Protein AF-A0A8T5LN85-F1 (afdb_monomer)

Secondary structure (DSSP, 8-state):
-EEPTTT-PEEPTT-SEETTTTEE-------S-S----THHHHHHHHH--PPTTEEEEE-TTS-EEEEEPPPTT--SPPPPEEEE-----PPTTEEEEE-TTS-EEEEE-----

Radius of gyration: 19.39 Å; Cα contacts (8 Å, |Δi|>4): 135; chains: 1; bounding box: 62×31×38 Å

Mean predicted aligned error: 13.7 Å

Solvent-accessible surface area (backbone atoms only — not comparable to full-atom values): 7575 Å² total; per-residue (Å²): 115,50,59,39,92,87,76,69,45,78,35,64,87,80,56,50,55,39,86,90,74,78,39,76,62,57,83,68,77,68,62,93,79,63,74,88,68,71,69,77,61,52,61,57,43,54,76,72,58,77,88,57,87,68,51,46,70,43,60,49,95,72,24,23,38,28,38,30,72,58,73,58,96,87,64,80,82,89,78,80,68,45,80,76,46,87,68,67,43,76,85,57,90,64,52,44,71,43,60,50,96,76,66,45,81,46,76,45,77,59,79,75,83,131

Sequence (114 aa):
MAKCPYCHRNLEEDEKYCYFCEQDVTKEKVKENAPNIPKLKYYELQKKLVREPGYLYFIDKQGDIARVRMKKFHETGKQKHEKVFKLGLKKEKGYLYYLDKALNVKVSRMKRGK

Foldseek 3Di:
DDAQPPPRDDDDPPDQADPVVRDRRDPPVPPPPDFPQPPVVQVVCLVPDDDDPQWDWWQDPQRFIWIWGHDDPPDDDDTDIGGDGDRRGDDDPQKDWTADPSRDIDIDGDDDDD

Nearest PDB structures (foldseek):
  6g6q-assembly4_G  TM=3.468E-01  e=3.260E+00  synthetic construct
  3luq-assembly1_B  TM=3.120E-01  e=4.393E+00  Geobacter sulfurreducens PCA

Structure (mmCIF, N/CA/C/O backbone):
data_AF-A0A8T5LN85-F1
#
_entry.id   AF-A0A8T5LN85-F1
#
loop_
_atom_site.group_PDB
_atom_site.id
_atom_site.type_symbol
_atom_site.label_atom_id
_atom_site.label_alt_id
_atom_site.label_comp_id
_atom_site.label_asym_id
_atom_site.label_entity_id
_atom_site.label_seq_id
_atom_site.pdbx_PDB_ins_code
_atom_site.Cartn_x
_atom_site.Cartn_y
_atom_site.Cartn_z
_atom_site.occupancy
_atom_site.B_iso_or_equiv
_atom_site.auth_seq_id
_atom_site.auth_comp_id
_atom_site.auth_asym_id
_atom_site.auth_atom_id
_atom_site.pdbx_PDB_model_num
ATOM 1 N N . MET A 1 1 ? -33.196 -20.273 4.648 1.00 62.22 1 MET A N 1
ATOM 2 C CA . MET A 1 1 ? -33.024 -19.363 3.485 1.00 62.22 1 MET A CA 1
ATOM 3 C C . MET A 1 1 ? -32.872 -17.912 3.935 1.00 62.22 1 MET A C 1
ATOM 5 O O . MET A 1 1 ? -33.857 -17.267 4.291 1.00 62.22 1 MET A O 1
ATOM 9 N N . ALA A 1 2 ? -31.644 -17.390 3.949 1.00 70.00 2 ALA A N 1
ATOM 10 C CA . ALA A 1 2 ? -31.412 -15.961 4.169 1.00 70.00 2 ALA A CA 1
ATOM 11 C C . ALA A 1 2 ? -31.933 -15.165 2.960 1.00 70.00 2 ALA A C 1
ATOM 13 O O . ALA A 1 2 ? -31.863 -15.647 1.837 1.00 70.00 2 ALA A O 1
ATOM 14 N N . LYS A 1 3 ? -32.470 -13.956 3.158 1.00 75.69 3 LYS A N 1
ATOM 15 C CA . LYS A 1 3 ? -32.823 -13.062 2.044 1.00 75.69 3 LYS A CA 1
ATOM 16 C C . LYS A 1 3 ? -31.792 -11.956 1.912 1.00 75.69 3 LYS A C 1
ATOM 18 O O . LYS A 1 3 ? -31.381 -11.366 2.911 1.00 75.69 3 LYS A O 1
ATOM 23 N N . CYS A 1 4 ? -31.422 -11.637 0.679 1.00 66.94 4 CYS A N 1
ATOM 24 C CA . CYS A 1 4 ? -30.587 -10.483 0.396 1.00 66.94 4 CYS A CA 1
ATOM 25 C C . CYS A 1 4 ? -31.315 -9.180 0.799 1.00 66.94 4 CYS A C 1
ATOM 27 O O . CYS A 1 4 ? -32.465 -8.989 0.401 1.00 66.94 4 CYS A O 1
ATOM 29 N N . PRO A 1 5 ? -30.683 -8.260 1.552 1.00 69.50 5 PRO A N 1
ATOM 30 C CA . PRO A 1 5 ? -31.292 -7.008 1.993 1.00 69.50 5 PRO A CA 1
ATOM 31 C C . PRO A 1 5 ? -31.446 -5.979 0.866 1.00 69.50 5 PRO A C 1
ATOM 33 O O . PRO A 1 5 ? -32.168 -5.008 1.054 1.00 69.50 5 PRO A O 1
ATOM 36 N N . TYR A 1 6 ? -30.787 -6.179 -0.279 1.00 71.88 6 TYR A N 1
ATOM 37 C CA . TYR A 1 6 ? -30.819 -5.246 -1.409 1.00 71.88 6 TYR A CA 1
ATOM 38 C C . TYR A 1 6 ? -31.811 -5.655 -2.499 1.00 71.88 6 TYR A C 1
ATOM 40 O O . TYR A 1 6 ? -32.462 -4.801 -3.089 1.00 71.88 6 TYR A O 1
ATOM 48 N N . CYS A 1 7 ? -31.945 -6.956 -2.772 1.00 77.31 7 CYS A N 1
ATOM 49 C CA . CYS A 1 7 ? -32.803 -7.461 -3.850 1.00 77.31 7 CYS A CA 1
ATOM 50 C C . CYS A 1 7 ? -33.919 -8.401 -3.372 1.00 77.31 7 CYS A C 1
ATOM 52 O O . CYS A 1 7 ? -34.664 -8.927 -4.195 1.00 77.31 7 CYS A O 1
ATOM 54 N N . HIS A 1 8 ? -34.021 -8.642 -2.059 1.00 75.00 8 HIS A N 1
ATOM 55 C CA . HIS A 1 8 ? -35.035 -9.474 -1.395 1.00 75.00 8 HIS A CA 1
ATOM 56 C C . HIS A 1 8 ? -35.149 -10.930 -1.882 1.00 75.00 8 HIS A C 1
ATOM 58 O O . HIS A 1 8 ? -36.053 -11.652 -1.451 1.00 75.00 8 HIS A O 1
ATOM 64 N N . ARG A 1 9 ? -34.223 -11.392 -2.729 1.00 76.06 9 ARG A N 1
ATOM 65 C CA . ARG A 1 9 ? -34.139 -12.789 -3.164 1.00 76.06 9 ARG A CA 1
ATOM 66 C C . ARG A 1 9 ? -33.580 -13.688 -2.080 1.00 76.06 9 ARG A C 1
ATOM 68 O O . ARG A 1 9 ? -32.798 -13.249 -1.238 1.00 76.06 9 ARG A O 1
ATOM 75 N N . ASN A 1 10 ? -33.976 -14.950 -2.156 1.00 76.38 10 ASN A N 1
ATOM 76 C CA . ASN A 1 10 ? -33.432 -16.008 -1.322 1.00 76.38 10 ASN A CA 1
ATOM 77 C C . ASN A 1 10 ? -31.968 -16.257 -1.717 1.00 76.38 10 ASN A C 1
ATOM 79 O O . ASN A 1 10 ? -31.657 -16.356 -2.900 1.00 76.38 10 ASN A O 1
ATOM 83 N N . LEU A 1 11 ? -31.103 -16.318 -0.714 1.00 65.56 11 LEU A N 1
ATOM 84 C CA . LEU A 1 11 ? -29.711 -16.737 -0.781 1.00 65.56 11 LEU A CA 1
ATOM 85 C C . LEU A 1 11 ? -29.627 -18.176 -0.281 1.00 65.56 11 LEU A C 1
ATOM 87 O O . LEU A 1 11 ? -30.389 -18.570 0.618 1.00 65.56 11 LEU A O 1
ATOM 91 N N . GLU A 1 12 ? -28.694 -18.939 -0.836 1.00 66.00 12 GLU A N 1
ATOM 92 C CA . GLU A 1 12 ? -28.332 -20.239 -0.283 1.00 66.00 12 GLU A CA 1
ATOM 93 C C . GLU A 1 12 ? -27.673 -20.045 1.095 1.00 66.00 12 GLU A C 1
ATOM 95 O O . GLU A 1 12 ? -27.138 -18.976 1.398 1.00 66.00 12 GLU A O 1
ATOM 100 N N . GLU A 1 13 ? -27.809 -21.029 1.989 1.00 56.25 13 GLU A N 1
ATOM 101 C CA . GLU A 1 13 ? -27.706 -20.826 3.448 1.00 56.25 13 GLU A CA 1
ATOM 102 C C . GLU A 1 13 ? -26.323 -20.405 3.975 1.00 56.25 13 GLU A C 1
ATOM 104 O O . GLU A 1 13 ? -26.228 -19.978 5.124 1.00 56.25 13 GLU A O 1
ATOM 109 N N . ASP A 1 14 ? -25.307 -20.356 3.113 1.00 55.97 14 ASP A N 1
ATOM 110 C CA . ASP A 1 14 ? -23.943 -19.929 3.435 1.00 55.97 14 ASP A CA 1
ATOM 111 C C . ASP A 1 14 ? -23.382 -18.849 2.483 1.00 55.97 14 ASP A C 1
ATOM 113 O O . ASP A 1 14 ? -22.213 -18.454 2.588 1.00 55.97 14 ASP A O 1
ATOM 117 N N . GLU A 1 15 ? -24.192 -18.326 1.554 1.00 55.62 15 GLU A N 1
ATOM 118 C CA . GLU A 1 15 ? -23.720 -17.378 0.545 1.00 55.62 15 GLU A CA 1
ATOM 119 C C . GLU A 1 15 ? -23.587 -15.956 1.098 1.00 55.62 15 GLU A C 1
ATOM 121 O O . GLU A 1 15 ? -24.531 -15.180 1.262 1.00 55.62 15 GLU A O 1
ATOM 126 N N . LYS A 1 16 ? -22.329 -15.601 1.352 1.00 63.72 16 LYS A N 1
ATOM 127 C CA . LYS A 1 16 ? -21.865 -14.276 1.772 1.00 63.72 16 LYS A CA 1
ATOM 128 C C . LYS A 1 16 ? -21.923 -13.223 0.663 1.00 63.72 16 LYS A C 1
ATOM 130 O O . LYS A 1 16 ? -21.651 -12.058 0.939 1.00 63.72 16 LYS A O 1
ATOM 135 N N . TYR A 1 17 ? -22.285 -13.616 -0.557 1.00 57.94 17 TYR A N 1
ATOM 136 C CA . TYR A 1 17 ? -22.307 -12.779 -1.749 1.00 57.94 17 TYR A CA 1
ATOM 137 C C . TYR A 1 17 ? -23.560 -13.054 -2.583 1.00 57.94 17 TYR A C 1
ATOM 139 O O . TYR A 1 17 ? -23.917 -14.197 -2.839 1.00 57.94 17 TYR A O 1
ATOM 147 N N . CYS A 1 18 ? -24.231 -11.991 -3.010 1.00 63.94 18 CYS A N 1
ATOM 148 C CA . CYS A 1 18 ? -25.396 -12.043 -3.879 1.00 63.94 18 CYS A CA 1
ATOM 149 C C . CYS A 1 18 ? -24.931 -11.912 -5.331 1.00 63.94 18 CYS A C 1
ATOM 151 O O . CYS A 1 18 ? -24.721 -10.797 -5.807 1.00 63.94 18 CYS A O 1
ATOM 153 N N . TYR A 1 19 ? -24.841 -13.026 -6.061 1.00 62.28 19 TYR A N 1
ATOM 154 C CA . TYR A 1 19 ? -24.454 -13.030 -7.482 1.00 62.28 19 TYR A CA 1
ATOM 155 C C . TYR A 1 19 ? -25.404 -12.245 -8.393 1.00 62.28 19 TYR A C 1
ATOM 157 O O . TYR A 1 19 ? -25.018 -11.837 -9.479 1.00 62.28 19 TYR A O 1
ATOM 165 N N . PHE A 1 20 ? -26.645 -12.003 -7.960 1.00 73.19 20 PHE A N 1
ATOM 166 C CA . PHE A 1 20 ? -27.590 -11.218 -8.752 1.00 73.19 20 PHE A CA 1
ATOM 167 C C . PHE A 1 20 ? -27.369 -9.705 -8.631 1.00 73.19 20 PHE A C 1
ATOM 169 O O . PHE A 1 20 ? -27.646 -8.953 -9.559 1.00 73.19 20 PHE A O 1
ATOM 176 N N . CYS A 1 21 ? -26.933 -9.250 -7.460 1.00 66.75 21 CYS A N 1
ATOM 177 C CA . CYS A 1 21 ? -26.769 -7.834 -7.153 1.00 66.75 21 CYS A CA 1
ATOM 178 C C . CYS A 1 21 ? -25.300 -7.419 -7.027 1.00 66.75 21 CYS A C 1
ATOM 180 O O . CYS A 1 21 ? -25.023 -6.275 -6.685 1.00 66.75 21 CYS A O 1
ATOM 182 N N . GLU A 1 22 ? -24.386 -8.351 -7.298 1.00 65.69 22 GLU A N 1
ATOM 183 C CA . GLU A 1 22 ? -22.936 -8.223 -7.157 1.00 65.69 22 GLU A CA 1
ATOM 184 C C . GLU A 1 22 ? -22.486 -7.630 -5.810 1.00 65.69 22 GLU A C 1
ATOM 186 O O . GLU A 1 22 ? -21.486 -6.918 -5.716 1.00 65.69 22 GLU A O 1
ATOM 191 N N . GLN A 1 23 ? -23.235 -7.905 -4.741 1.00 59.84 23 GLN A N 1
ATOM 192 C CA . GLN A 1 23 ? -23.018 -7.310 -3.424 1.00 59.84 23 GLN A CA 1
ATOM 193 C C . GLN A 1 23 ? -22.706 -8.374 -2.381 1.00 59.84 23 GLN A C 1
ATOM 195 O O . GLN A 1 23 ? -23.414 -9.375 -2.264 1.00 59.84 23 GLN A O 1
ATOM 200 N N . ASP A 1 24 ? -21.682 -8.116 -1.568 1.00 59.56 24 ASP A N 1
ATOM 201 C CA . ASP A 1 24 ? -21.423 -8.881 -0.352 1.00 59.56 24 ASP A CA 1
ATOM 202 C C . ASP 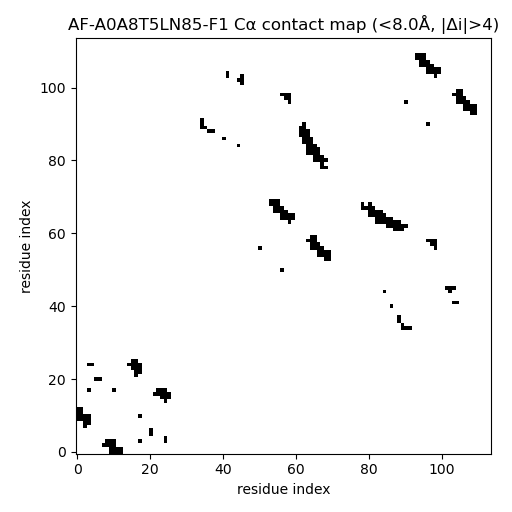A 1 24 ? -22.586 -8.679 0.632 1.00 59.56 24 ASP A C 1
ATOM 204 O O . ASP A 1 24 ? -22.921 -7.559 1.030 1.00 59.56 24 ASP A O 1
ATOM 208 N N . VAL A 1 25 ? -23.226 -9.781 1.015 1.00 62.12 25 VAL A N 1
ATOM 209 C CA . VAL A 1 25 ? -24.394 -9.819 1.905 1.00 62.12 25 VAL A CA 1
ATOM 210 C C . VAL A 1 25 ? -24.023 -10.078 3.357 1.00 62.12 25 VAL A C 1
ATOM 212 O O . VAL A 1 25 ? -24.864 -9.968 4.256 1.00 62.12 25 VAL A O 1
ATOM 215 N N . THR A 1 26 ? -22.750 -10.373 3.614 1.00 58.59 26 THR A N 1
ATOM 216 C CA . THR A 1 26 ? -22.218 -10.399 4.964 1.00 58.59 26 THR A CA 1
ATOM 217 C C . THR A 1 26 ? -22.303 -9.018 5.581 1.00 58.59 26 THR A C 1
ATOM 219 O O . THR A 1 26 ? -21.478 -8.135 5.360 1.00 58.59 26 THR A O 1
ATOM 222 N N . LYS A 1 27 ? -23.247 -8.872 6.509 1.00 53.53 27 LYS A N 1
ATOM 223 C CA . LYS A 1 27 ? -23.076 -7.970 7.647 1.00 53.53 27 LYS A CA 1
ATOM 224 C C . LYS A 1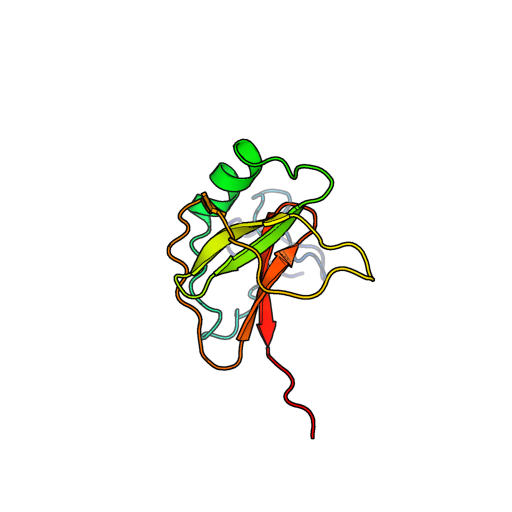 27 ? -21.935 -8.494 8.527 1.00 53.53 27 LYS A C 1
ATOM 226 O O . LYS A 1 27 ? -22.140 -8.823 9.693 1.00 53.53 27 LYS A O 1
ATOM 231 N N . GLU A 1 28 ? -20.717 -8.583 8.000 1.00 45.97 28 GLU A N 1
ATOM 232 C CA . GLU A 1 28 ? -19.563 -8.512 8.874 1.00 45.97 28 GLU A CA 1
ATOM 233 C C . GLU A 1 28 ? -19.575 -7.083 9.396 1.00 45.97 28 GLU A C 1
ATOM 235 O O . GLU A 1 28 ? -19.257 -6.131 8.683 1.00 45.97 28 GLU A O 1
ATOM 240 N N . LYS A 1 29 ? -20.030 -6.927 10.645 1.00 34.41 29 LYS A N 1
ATOM 241 C CA . LYS A 1 29 ? -19.691 -5.765 11.455 1.00 34.41 29 LYS A CA 1
ATOM 242 C C . LYS A 1 29 ? -18.171 -5.675 11.414 1.00 34.41 29 LYS A C 1
ATOM 244 O O . LYS A 1 29 ? -17.480 -6.332 12.194 1.00 34.41 29 LYS A O 1
ATOM 249 N N . VAL A 1 30 ? -17.652 -4.906 10.460 1.00 38.62 30 VAL A N 1
ATOM 250 C CA . VAL A 1 30 ? -16.297 -4.388 10.500 1.00 38.62 30 VAL A CA 1
ATOM 251 C C . VAL A 1 30 ? -16.247 -3.704 11.849 1.00 38.62 30 VAL A C 1
ATOM 253 O O . VAL A 1 30 ? -16.935 -2.708 12.056 1.00 38.62 30 VAL A O 1
ATOM 256 N N . LYS A 1 31 ? -15.560 -4.340 12.804 1.00 33.88 31 LYS A N 1
ATOM 257 C CA . LYS A 1 31 ? -15.375 -3.817 14.157 1.00 33.88 31 LYS A CA 1
ATOM 258 C C . LYS A 1 31 ? -15.059 -2.339 13.987 1.00 33.88 31 LYS A C 1
ATOM 260 O O . LYS A 1 31 ? -14.114 -2.026 13.269 1.00 33.88 31 LYS A O 1
ATOM 265 N N . GLU A 1 32 ? -15.882 -1.484 14.584 1.00 37.53 32 GLU A N 1
ATOM 266 C CA . GLU A 1 32 ? -16.094 -0.059 14.264 1.00 37.53 32 GLU A CA 1
ATOM 267 C C . GLU A 1 32 ? -14.842 0.837 14.344 1.00 37.53 32 GLU A C 1
ATOM 269 O O . GLU A 1 32 ? -14.918 2.037 14.132 1.00 37.53 32 GLU A O 1
ATOM 274 N N . ASN A 1 33 ? -13.668 0.255 14.574 1.00 46.94 33 ASN A N 1
ATOM 275 C CA . ASN A 1 33 ? -12.371 0.913 14.616 1.00 46.94 33 ASN A CA 1
ATOM 276 C C . ASN A 1 33 ? -11.375 0.230 13.660 1.00 46.94 33 ASN A C 1
ATOM 278 O O . ASN A 1 33 ? -10.230 -0.042 14.030 1.00 46.94 33 ASN A O 1
ATOM 282 N N . ALA A 1 34 ? -11.826 -0.157 12.463 1.00 44.47 34 ALA A N 1
ATOM 283 C CA . ALA A 1 34 ? -10.911 -0.431 11.365 1.00 44.47 34 ALA A CA 1
ATOM 284 C C . ALA A 1 34 ? -10.449 0.924 10.820 1.00 44.47 34 ALA A C 1
ATOM 286 O O . ALA A 1 34 ? -11.303 1.755 10.498 1.00 44.47 34 ALA A O 1
ATOM 287 N N . PRO A 1 35 ? -9.136 1.170 10.709 1.00 54.44 35 PRO A N 1
ATOM 288 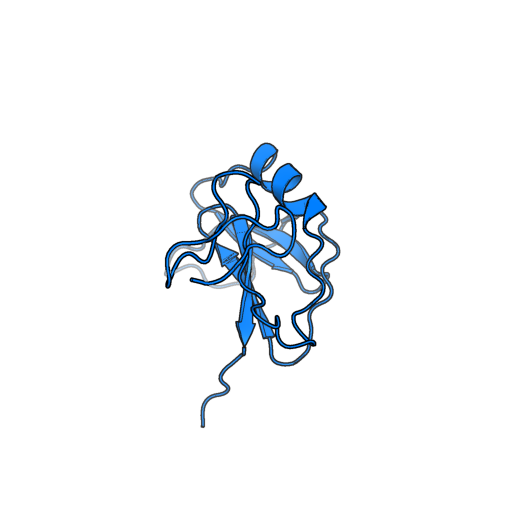C CA . PRO A 1 35 ? -8.656 2.463 10.270 1.00 54.44 35 PRO A CA 1
ATOM 289 C C . PRO A 1 35 ? -9.257 2.836 8.928 1.00 54.44 35 PRO A C 1
ATOM 291 O O . PRO A 1 35 ? -9.326 2.000 8.024 1.00 54.44 35 PRO A O 1
ATOM 294 N N . ASN A 1 36 ? -9.699 4.089 8.814 1.00 57.31 36 ASN A N 1
ATOM 295 C CA . ASN A 1 36 ? -10.270 4.623 7.585 1.00 57.31 36 ASN A CA 1
ATOM 296 C C . ASN A 1 36 ? -9.191 4.623 6.495 1.00 57.31 36 ASN A C 1
ATOM 298 O O . ASN A 1 36 ? -8.357 5.523 6.380 1.00 57.31 36 ASN A O 1
ATOM 302 N N . ILE A 1 37 ? -9.179 3.534 5.740 1.00 58.34 37 ILE A N 1
ATOM 303 C CA . ILE A 1 37 ? -8.305 3.300 4.613 1.00 58.34 37 ILE A CA 1
ATOM 304 C C . ILE A 1 37 ? -9.035 3.858 3.381 1.00 58.34 37 ILE A C 1
ATOM 306 O O . ILE A 1 37 ? -10.075 3.310 3.008 1.00 58.34 37 ILE A O 1
ATOM 310 N N . PRO A 1 38 ? -8.535 4.923 2.726 1.00 59.00 38 PRO A N 1
ATOM 311 C CA . PRO A 1 38 ? -9.233 5.539 1.600 1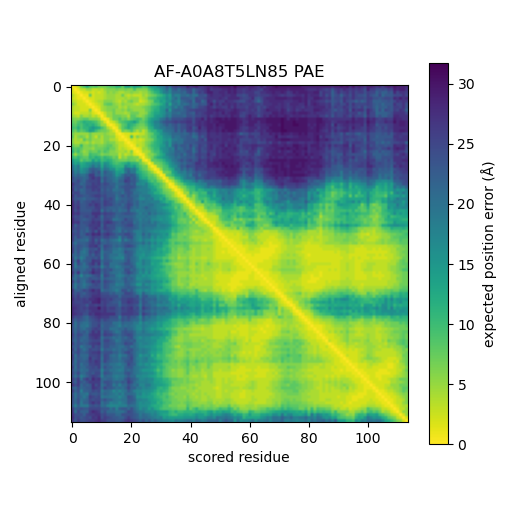.00 59.00 38 PRO A CA 1
ATOM 312 C C . PRO A 1 38 ? -9.264 4.590 0.392 1.00 59.00 38 PRO A C 1
ATOM 314 O O . PRO A 1 38 ? -8.318 4.547 -0.392 1.00 59.00 38 PRO A O 1
ATOM 317 N N . LYS A 1 39 ? -10.360 3.829 0.246 1.00 54.47 39 LYS A N 1
ATOM 318 C CA . LYS A 1 39 ? -10.551 2.771 -0.768 1.00 54.47 39 LYS A CA 1
ATOM 319 C C . LYS A 1 39 ? -10.275 3.243 -2.207 1.00 54.47 39 LYS A C 1
ATOM 321 O O . LYS A 1 39 ? -9.708 2.493 -2.992 1.00 54.47 39 LYS A O 1
ATOM 326 N N . LEU A 1 40 ? -10.598 4.499 -2.527 1.00 49.91 40 LEU A N 1
ATOM 327 C CA . LEU A 1 40 ? -10.466 5.074 -3.876 1.00 49.91 40 LEU A CA 1
ATOM 328 C C . LEU A 1 40 ? -9.011 5.193 -4.367 1.00 49.91 40 LEU A C 1
ATOM 330 O O . LEU A 1 40 ? -8.746 4.983 -5.546 1.00 49.91 40 LEU A O 1
ATOM 334 N N . LYS A 1 41 ? -8.045 5.446 -3.475 1.00 59.25 41 LYS A N 1
ATOM 335 C CA . LYS A 1 41 ? -6.634 5.619 -3.873 1.00 59.25 41 LYS A CA 1
ATOM 336 C C . LYS A 1 41 ? -5.914 4.299 -4.194 1.00 59.25 41 LYS A C 1
ATOM 338 O O . LYS A 1 41 ? -4.819 4.328 -4.749 1.00 59.25 41 LYS A O 1
ATOM 343 N N . TYR A 1 42 ? -6.500 3.147 -3.855 1.00 62.34 42 TYR A N 1
ATOM 344 C CA . TYR A 1 42 ? -5.877 1.829 -4.057 1.00 62.34 42 TYR A CA 1
ATOM 345 C C . TYR A 1 42 ? -5.886 1.371 -5.508 1.00 62.34 42 TYR A C 1
ATOM 347 O O . TYR A 1 42 ? -4.880 0.865 -5.996 1.00 62.34 42 TYR A O 1
ATOM 355 N N . TYR A 1 43 ? -7.002 1.583 -6.200 1.00 60.72 43 TYR A N 1
ATOM 356 C CA . TYR A 1 43 ? -7.127 1.254 -7.618 1.00 60.72 43 TYR A CA 1
ATOM 357 C C . TYR A 1 43 ? -6.146 2.085 -8.467 1.00 60.72 43 TYR A C 1
ATOM 359 O O . TYR A 1 43 ? -5.446 1.549 -9.326 1.00 60.72 43 TYR A O 1
ATOM 367 N N . GLU A 1 44 ? -6.016 3.381 -8.170 1.00 63.09 44 GLU A N 1
ATOM 368 C CA . GLU A 1 44 ? -5.069 4.265 -8.861 1.00 63.09 44 GLU A CA 1
ATOM 369 C C . GLU A 1 44 ? -3.611 3.865 -8.609 1.00 63.09 44 GLU A C 1
ATOM 371 O O . GLU A 1 44 ? -2.779 3.935 -9.514 1.00 63.09 44 GLU A O 1
ATOM 376 N N . LEU A 1 45 ? -3.306 3.408 -7.389 1.00 66.62 45 LEU A N 1
ATOM 377 C CA . LEU A 1 45 ? -1.992 2.885 -7.036 1.00 66.62 45 LEU A CA 1
ATOM 378 C C . LEU A 1 45 ? -1.643 1.643 -7.863 1.00 66.62 45 LEU A C 1
ATOM 380 O O . LEU A 1 45 ? -0.569 1.604 -8.457 1.00 66.62 45 LEU A O 1
ATOM 384 N N . GLN A 1 46 ? -2.536 0.651 -7.921 1.00 65.25 46 GLN A N 1
ATOM 385 C CA . GLN A 1 46 ? -2.307 -0.583 -8.682 1.00 65.25 46 GLN A CA 1
ATOM 386 C C . GLN A 1 46 ? -2.082 -0.303 -10.167 1.00 65.25 46 GLN A C 1
ATOM 388 O O . GLN A 1 46 ? -1.204 -0.893 -10.788 1.00 65.25 46 GLN A O 1
ATOM 393 N N . LYS A 1 47 ? -2.854 0.629 -10.731 1.00 66.81 47 LYS A N 1
ATOM 394 C CA . LYS A 1 47 ? -2.753 0.988 -12.145 1.00 66.81 47 LYS A CA 1
ATOM 395 C C . LYS A 1 47 ? -1.440 1.700 -12.483 1.00 66.81 47 LYS A C 1
ATOM 397 O O . LYS A 1 47 ? -0.979 1.619 -13.616 1.00 66.81 47 LYS A O 1
ATOM 402 N N . LYS A 1 48 ? -0.858 2.425 -11.522 1.00 72.19 48 LYS A N 1
ATOM 403 C CA . LYS A 1 48 ? 0.284 3.321 -11.756 1.00 72.19 48 LYS A CA 1
ATOM 404 C C . LYS A 1 48 ? 1.623 2.777 -11.254 1.00 72.19 48 LYS A C 1
ATOM 406 O O . LYS A 1 48 ? 2.664 3.246 -11.707 1.00 72.19 48 LYS A O 1
ATOM 411 N N . LEU A 1 49 ? 1.624 1.840 -10.308 1.00 78.75 49 LEU A N 1
ATOM 412 C CA . LEU A 1 49 ? 2.827 1.428 -9.589 1.00 78.75 49 LEU A CA 1
ATOM 413 C C . LEU A 1 49 ? 3.186 -0.029 -9.892 1.00 78.75 49 LEU A C 1
ATOM 415 O O . LEU A 1 49 ? 2.483 -0.951 -9.492 1.00 78.75 49 LEU A O 1
ATOM 419 N N . VAL A 1 50 ? 4.335 -0.233 -10.532 1.00 82.38 50 VAL A N 1
ATOM 420 C CA . VAL A 1 50 ? 4.940 -1.556 -10.725 1.00 82.38 50 VAL A CA 1
ATOM 421 C C . VAL A 1 50 ? 6.130 -1.689 -9.780 1.00 82.38 50 VAL A C 1
ATOM 423 O O . VAL A 1 50 ? 6.891 -0.738 -9.587 1.00 82.38 50 VAL A O 1
ATOM 426 N N . ARG A 1 51 ? 6.285 -2.859 -9.149 1.00 85.62 51 ARG A N 1
ATOM 427 C CA . ARG A 1 51 ? 7.455 -3.130 -8.309 1.00 85.62 51 ARG A CA 1
ATOM 428 C C . ARG A 1 51 ? 8.679 -3.358 -9.176 1.00 85.62 51 ARG A C 1
ATOM 430 O O . ARG A 1 51 ? 8.702 -4.276 -9.989 1.00 85.62 51 ARG A O 1
ATOM 437 N N . GLU A 1 52 ? 9.710 -2.570 -8.932 1.00 88.94 52 GLU A N 1
ATOM 438 C CA . GLU A 1 52 ? 11.012 -2.782 -9.540 1.00 88.94 52 GLU A CA 1
ATOM 439 C C . GLU A 1 52 ? 11.787 -3.850 -8.759 1.00 88.94 52 GLU A C 1
ATOM 441 O O . GLU A 1 52 ? 11.784 -3.847 -7.517 1.00 88.94 52 GLU A O 1
ATOM 446 N N . PRO A 1 53 ? 12.464 -4.776 -9.457 1.00 89.06 53 PRO A N 1
ATOM 447 C CA . PRO A 1 53 ? 13.295 -5.772 -8.802 1.00 89.06 53 PRO A CA 1
ATOM 448 C C . PRO A 1 53 ? 14.429 -5.094 -8.026 1.00 89.06 53 PRO A C 1
ATOM 450 O O . PRO A 1 53 ? 15.021 -4.111 -8.467 1.00 89.06 53 PRO A O 1
ATOM 453 N N . GLY A 1 54 ? 14.736 -5.625 -6.841 1.00 89.94 54 GLY A N 1
ATOM 454 C CA . GLY A 1 54 ? 15.779 -5.073 -5.972 1.00 89.94 54 GLY A CA 1
ATOM 455 C C . GLY A 1 54 ? 15.348 -3.867 -5.131 1.00 89.94 54 GLY A C 1
ATOM 456 O O . GLY A 1 54 ? 16.204 -3.267 -4.483 1.00 89.94 54 GLY A O 1
ATOM 457 N N . TYR A 1 55 ? 14.054 -3.530 -5.085 1.00 91.88 55 TYR A N 1
ATOM 458 C CA . TYR A 1 55 ? 13.511 -2.480 -4.218 1.00 91.88 55 TYR A CA 1
ATOM 459 C C . TYR A 1 55 ? 12.512 -3.021 -3.195 1.00 91.88 55 TYR A C 1
ATOM 461 O O . TYR A 1 55 ? 11.611 -3.797 -3.511 1.00 91.88 55 TYR A O 1
ATOM 469 N N . LEU A 1 56 ? 12.641 -2.556 -1.952 1.00 90.44 56 LEU A N 1
ATOM 470 C CA . LEU A 1 56 ? 11.678 -2.777 -0.882 1.00 90.44 56 LEU A CA 1
ATOM 471 C C . LEU A 1 56 ? 10.697 -1.605 -0.829 1.00 90.44 56 LEU A C 1
ATOM 473 O O . LEU A 1 56 ? 11.106 -0.451 -0.712 1.00 90.44 56 LEU A O 1
ATOM 477 N N . TYR A 1 57 ? 9.405 -1.922 -0.856 1.00 90.75 57 TYR A N 1
ATOM 478 C CA . TYR A 1 57 ? 8.317 -0.951 -0.779 1.00 90.75 57 TYR A CA 1
ATOM 479 C C . TYR A 1 57 ? 7.663 -1.007 0.598 1.00 90.75 57 TYR A C 1
ATOM 481 O O . TYR A 1 57 ? 7.307 -2.087 1.073 1.00 90.75 57 TYR A O 1
ATOM 489 N N . PHE A 1 58 ? 7.475 0.149 1.227 1.00 90.00 58 PHE A N 1
ATOM 490 C CA . PHE A 1 58 ? 6.884 0.251 2.558 1.00 90.00 58 PHE A CA 1
ATOM 491 C C . PHE A 1 58 ? 6.113 1.562 2.734 1.00 90.00 58 PHE A C 1
ATOM 493 O O . PHE A 1 58 ? 6.219 2.484 1.927 1.00 90.00 58 PHE A O 1
ATOM 500 N N . ILE A 1 59 ? 5.323 1.635 3.807 1.00 89.56 59 ILE A N 1
ATOM 501 C CA . ILE A 1 59 ? 4.553 2.830 4.165 1.00 89.56 59 ILE A CA 1
ATOM 502 C C . ILE A 1 59 ? 5.360 3.639 5.178 1.00 89.56 59 ILE A C 1
ATOM 504 O O . ILE A 1 59 ? 5.624 3.163 6.290 1.00 89.56 59 ILE A O 1
ATOM 508 N N . ASP A 1 60 ? 5.721 4.866 4.825 1.00 90.44 60 ASP A N 1
ATOM 509 C CA . ASP A 1 60 ? 6.521 5.757 5.660 1.00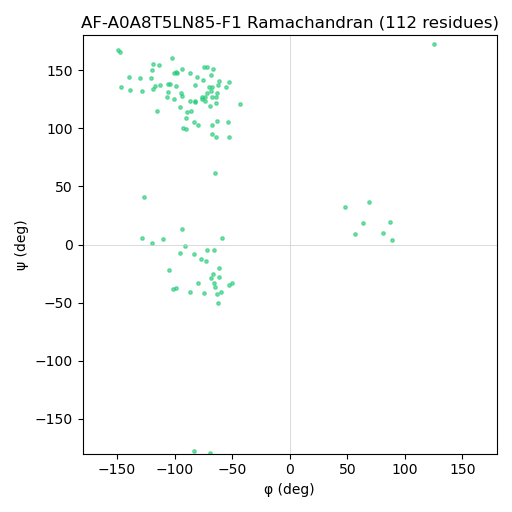 90.44 60 ASP A CA 1
ATOM 510 C C . ASP A 1 60 ? 5.755 6.260 6.903 1.00 90.44 60 ASP A C 1
ATOM 512 O O . ASP A 1 60 ? 4.611 5.881 7.175 1.00 90.44 60 ASP A O 1
ATOM 516 N N . LYS A 1 61 ? 6.402 7.095 7.722 1.00 87.00 61 LYS A N 1
ATOM 517 C CA . LYS A 1 61 ? 5.774 7.673 8.924 1.00 87.00 61 LYS A CA 1
ATOM 518 C C . LYS A 1 61 ? 4.637 8.649 8.600 1.00 87.00 61 LYS A C 1
ATOM 520 O O . LYS A 1 61 ? 3.761 8.829 9.438 1.00 87.00 61 LYS A O 1
ATOM 525 N N . GLN A 1 62 ? 4.665 9.265 7.422 1.00 86.69 62 GLN A N 1
ATOM 526 C CA . GLN A 1 62 ? 3.661 10.218 6.945 1.00 86.69 62 GLN A CA 1
ATOM 527 C C . GLN A 1 62 ? 2.447 9.506 6.327 1.00 86.69 62 GLN A C 1
ATOM 529 O O . GLN A 1 62 ? 1.434 10.147 6.060 1.00 86.69 62 GLN A O 1
ATOM 534 N N . GLY A 1 63 ? 2.528 8.183 6.147 1.00 84.69 63 GLY A N 1
ATOM 535 C CA . GLY A 1 63 ? 1.463 7.386 5.557 1.00 84.69 63 GLY A CA 1
ATOM 536 C C . GLY A 1 63 ? 1.519 7.322 4.038 1.00 84.69 63 GLY A C 1
ATOM 537 O O . GLY A 1 63 ? 0.505 7.006 3.425 1.00 84.69 63 GLY A O 1
ATOM 538 N N . ASP A 1 64 ? 2.664 7.626 3.437 1.00 88.25 64 ASP A N 1
ATOM 539 C CA . ASP A 1 64 ? 2.908 7.554 2.001 1.00 88.25 64 ASP A CA 1
ATOM 540 C C . ASP A 1 64 ? 3.702 6.295 1.638 1.00 88.25 64 ASP A C 1
ATOM 542 O O . ASP A 1 64 ? 4.356 5.682 2.485 1.00 88.25 64 ASP A O 1
ATOM 546 N N . ILE A 1 65 ? 3.650 5.891 0.368 1.00 89.06 65 ILE A N 1
ATOM 547 C CA . ILE A 1 65 ? 4.430 4.752 -0.123 1.00 89.06 65 ILE A CA 1
ATOM 548 C C . ILE A 1 65 ? 5.806 5.241 -0.544 1.00 89.06 65 ILE A C 1
ATOM 550 O O . ILE A 1 65 ? 5.947 6.098 -1.424 1.00 89.06 65 ILE A O 1
ATOM 554 N N . ALA A 1 66 ? 6.819 4.637 0.062 1.00 91.38 66 ALA A N 1
ATOM 555 C CA . ALA A 1 66 ? 8.214 4.853 -0.253 1.00 91.38 66 ALA A CA 1
ATOM 556 C C . ALA A 1 66 ? 8.874 3.552 -0.726 1.00 91.38 66 ALA A C 1
ATOM 558 O O . ALA A 1 66 ? 8.437 2.449 -0.383 1.00 91.38 66 ALA A O 1
ATOM 559 N N . ARG A 1 67 ? 9.948 3.696 -1.504 1.00 92.62 67 ARG A N 1
ATOM 560 C CA . ARG A 1 67 ? 10.825 2.602 -1.927 1.00 92.62 67 ARG A CA 1
ATOM 561 C C . ARG A 1 67 ? 12.249 2.837 -1.438 1.00 92.62 67 ARG A C 1
ATOM 563 O O . ARG A 1 67 ? 12.698 3.978 -1.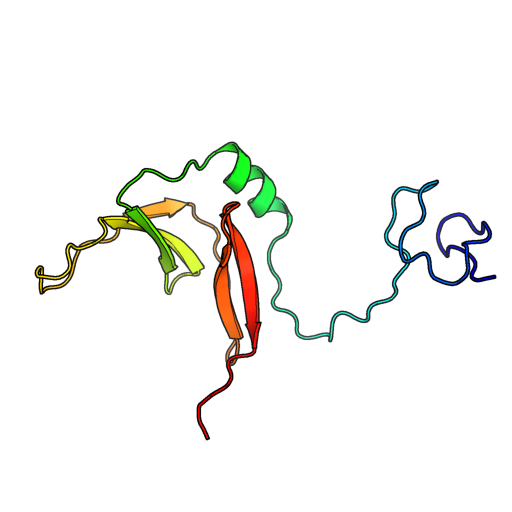319 1.00 92.62 67 ARG A O 1
ATOM 570 N N . VAL A 1 68 ? 12.972 1.756 -1.186 1.00 93.44 68 VAL A N 1
ATOM 571 C CA . VAL A 1 68 ? 14.410 1.771 -0.894 1.00 93.44 68 VAL A CA 1
ATOM 572 C C . VAL A 1 68 ? 15.076 0.602 -1.605 1.00 93.44 68 VAL A C 1
ATOM 574 O O . VAL A 1 68 ? 14.475 -0.464 -1.728 1.00 93.44 68 VAL A O 1
ATOM 577 N N . ARG A 1 69 ? 16.306 0.786 -2.086 1.00 92.38 69 ARG A N 1
ATOM 578 C CA . ARG A 1 69 ? 17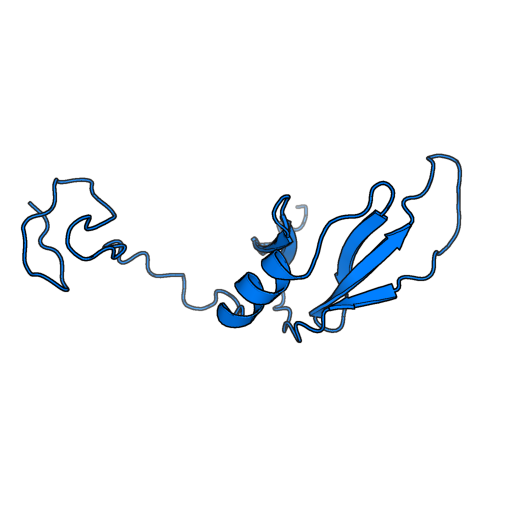.073 -0.304 -2.697 1.00 92.38 69 ARG A CA 1
ATOM 579 C C . ARG A 1 69 ? 17.356 -1.372 -1.641 1.00 92.38 69 ARG A C 1
ATOM 581 O O . ARG A 1 69 ? 17.862 -1.047 -0.576 1.00 92.38 69 ARG A O 1
ATOM 588 N N . MET A 1 70 ? 17.027 -2.630 -1.910 1.00 89.50 70 MET A N 1
ATOM 589 C CA . MET A 1 70 ? 17.315 -3.729 -0.992 1.00 89.50 70 MET A CA 1
ATOM 590 C C . MET A 1 70 ? 18.818 -3.874 -0.800 1.00 89.50 70 MET A C 1
ATOM 592 O O . MET A 1 70 ? 19.600 -3.807 -1.750 1.00 89.50 70 MET A O 1
ATOM 596 N N . LYS A 1 71 ? 19.204 -4.093 0.451 1.00 86.19 71 LYS A N 1
ATOM 597 C CA . LYS A 1 71 ? 20.584 -4.366 0.808 1.00 86.19 71 LYS A CA 1
ATOM 598 C C . LYS A 1 71 ? 20.946 -5.807 0.552 1.00 86.19 71 LYS A C 1
ATOM 600 O O . LYS A 1 71 ? 20.155 -6.712 0.817 1.00 86.19 71 LYS A O 1
ATOM 605 N N . LYS A 1 72 ? 22.189 -6.007 0.133 1.00 85.31 72 LYS A N 1
ATOM 606 C CA . LYS A 1 72 ? 22.827 -7.313 0.249 1.00 85.31 72 LYS A CA 1
ATOM 607 C C . LYS A 1 72 ? 23.137 -7.587 1.719 1.00 85.31 72 LYS A C 1
ATOM 609 O O . LYS A 1 72 ? 23.351 -6.662 2.498 1.00 85.31 72 LYS A O 1
ATOM 614 N N . PHE A 1 73 ? 23.178 -8.864 2.079 1.00 78.62 73 PHE A N 1
ATOM 615 C CA . PHE A 1 73 ? 23.358 -9.334 3.454 1.00 78.62 73 PHE A CA 1
ATOM 616 C C . PHE A 1 73 ? 24.558 -8.694 4.190 1.00 78.62 73 PHE A C 1
ATOM 618 O O . PHE A 1 73 ? 24.462 -8.417 5.379 1.00 78.62 73 PHE A O 1
ATOM 625 N N . HIS A 1 74 ? 25.645 -8.368 3.482 1.00 82.69 74 HIS A N 1
ATOM 626 C CA . HIS A 1 74 ? 26.856 -7.773 4.065 1.00 82.69 74 HIS A CA 1
ATOM 627 C C . HIS A 1 74 ? 26.890 -6.230 4.082 1.00 82.69 74 HIS A C 1
ATOM 629 O O . HIS A 1 74 ? 27.863 -5.645 4.548 1.00 82.69 74 HIS A O 1
ATOM 635 N N . GLU A 1 75 ? 25.868 -5.538 3.569 1.00 79.56 75 GLU A N 1
ATOM 636 C CA . GLU A 1 75 ? 25.870 -4.072 3.501 1.00 79.56 75 GLU A CA 1
ATOM 637 C C . GLU A 1 75 ? 25.267 -3.438 4.769 1.00 79.56 75 GLU A C 1
ATOM 639 O O . GLU A 1 75 ? 24.053 -3.412 4.986 1.00 79.56 75 GLU A O 1
ATOM 644 N N . THR A 1 76 ? 26.095 -2.812 5.601 1.00 73.31 76 THR A N 1
ATOM 645 C CA . THR A 1 76 ? 25.659 -2.056 6.790 1.00 73.31 76 T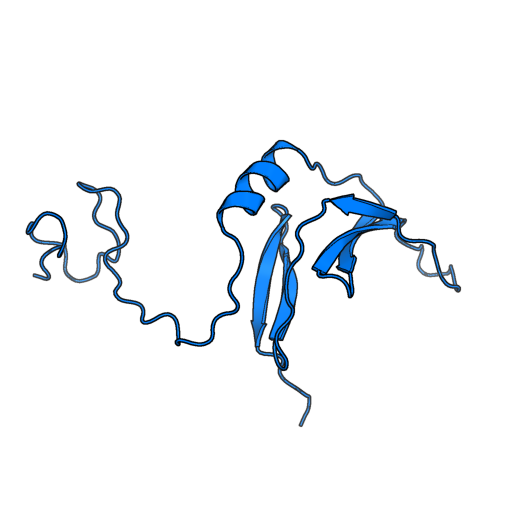HR A CA 1
ATOM 646 C C . THR A 1 76 ? 25.478 -0.562 6.482 1.00 73.31 76 THR A C 1
ATOM 648 O O . THR A 1 76 ? 26.070 -0.033 5.550 1.00 73.31 76 THR A O 1
ATOM 651 N N . GLY A 1 77 ? 24.576 0.136 7.187 1.00 80.81 77 GLY A N 1
ATOM 652 C CA . GLY A 1 77 ? 24.339 1.588 7.015 1.00 80.81 77 GLY A CA 1
ATOM 653 C C . GLY A 1 77 ? 22.883 1.989 6.726 1.00 80.81 77 GLY A C 1
ATOM 654 O O . GLY A 1 77 ? 22.024 1.138 6.506 1.00 80.81 77 GLY A O 1
ATOM 655 N N . LYS A 1 78 ? 22.575 3.288 6.708 1.00 78.69 78 LYS A N 1
ATOM 656 C CA . LYS A 1 78 ? 21.228 3.796 6.384 1.00 78.69 78 LYS A CA 1
ATOM 657 C C . LYS A 1 78 ? 21.149 4.147 4.899 1.00 78.69 78 LYS A C 1
ATOM 659 O O . LYS A 1 78 ? 22.007 4.861 4.398 1.00 78.69 78 LYS A O 1
ATOM 664 N N . GLN A 1 79 ? 20.123 3.662 4.205 1.00 83.19 79 GLN A N 1
ATOM 665 C CA . GLN A 1 79 ? 19.854 4.043 2.817 1.00 83.19 79 GLN A CA 1
ATOM 666 C C . GLN A 1 79 ? 18.786 5.128 2.749 1.00 83.19 79 GLN A C 1
ATOM 668 O O . GLN A 1 79 ? 17.857 5.174 3.562 1.00 83.19 79 GLN A O 1
ATOM 673 N N . LYS A 1 80 ? 18.919 5.994 1.747 1.00 88.44 80 LYS A N 1
ATOM 674 C CA . LYS A 1 80 ? 17.904 6.986 1.417 1.00 88.44 80 LYS A CA 1
ATOM 675 C C . LYS A 1 80 ? 16.703 6.272 0.797 1.00 88.44 80 LYS A C 1
ATOM 677 O O . LYS A 1 80 ? 16.868 5.449 -0.099 1.00 88.44 80 LYS A O 1
ATOM 682 N N . HIS A 1 81 ? 15.512 6.575 1.297 1.00 92.00 81 HIS A N 1
ATOM 683 C CA . HIS A 1 81 ? 14.259 6.120 0.705 1.00 92.00 81 HIS A CA 1
ATOM 684 C C . HIS A 1 81 ? 13.668 7.240 -0.152 1.00 92.00 81 HIS A C 1
ATOM 686 O O . HIS A 1 81 ? 13.833 8.423 0.152 1.00 92.00 81 HIS A O 1
ATOM 692 N N . GLU A 1 82 ? 12.975 6.857 -1.216 1.00 92.00 82 GLU A N 1
ATOM 693 C CA . GLU A 1 82 ? 12.311 7.765 -2.147 1.00 92.00 82 GLU A CA 1
ATOM 694 C C . GLU A 1 82 ? 10.802 7.597 -2.034 1.00 92.00 82 GLU A C 1
ATOM 696 O O . GLU A 1 82 ? 10.299 6.475 -1.965 1.00 92.00 82 GLU A O 1
ATOM 701 N N . LYS A 1 83 ? 10.067 8.710 -2.02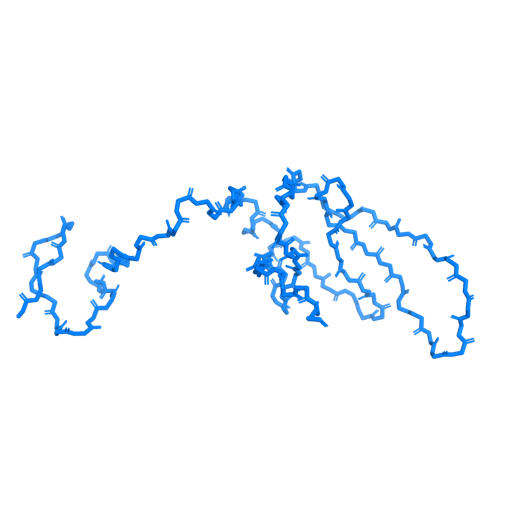7 1.00 91.31 83 LYS A N 1
ATOM 702 C CA . LYS A 1 83 ? 8.605 8.689 -2.000 1.00 91.31 83 LYS A CA 1
ATOM 703 C C . LYS A 1 83 ? 8.075 8.473 -3.413 1.00 91.31 83 LYS A C 1
ATOM 705 O O . LYS A 1 83 ? 8.367 9.268 -4.299 1.00 91.31 83 LYS A O 1
ATOM 710 N N . VAL A 1 84 ? 7.284 7.420 -3.602 1.00 89.31 84 VAL A N 1
ATOM 711 C CA . VAL A 1 84 ? 6.757 7.037 -4.920 1.00 89.31 84 VAL A CA 1
ATOM 712 C C . VAL A 1 84 ? 5.308 7.477 -5.082 1.00 89.31 84 VAL A C 1
ATOM 714 O O . VAL A 1 84 ? 4.910 7.929 -6.152 1.00 89.31 84 VAL A O 1
ATOM 717 N N . PHE A 1 85 ? 4.510 7.383 -4.013 1.00 87.06 85 PHE A N 1
ATOM 718 C CA . PHE A 1 85 ? 3.090 7.712 -4.078 1.00 87.06 85 PHE A CA 1
ATOM 719 C C . PHE A 1 85 ? 2.573 8.320 -2.774 1.00 87.06 85 PHE A C 1
ATOM 721 O O . PHE A 1 85 ? 2.857 7.820 -1.684 1.00 87.06 85 PHE A O 1
ATOM 728 N N . LYS A 1 86 ? 1.777 9.390 -2.897 1.00 86.19 86 LYS A N 1
ATOM 729 C CA . LYS A 1 86 ? 1.163 10.097 -1.766 1.00 86.19 86 LYS A CA 1
ATOM 730 C C . LYS A 1 86 ? -0.205 9.496 -1.433 1.00 86.19 86 LYS A C 1
ATOM 732 O O . LYS A 1 86 ? -1.206 9.812 -2.077 1.00 86.19 86 LYS A O 1
ATOM 737 N N . LEU A 1 87 ? -0.260 8.645 -0.414 1.00 80.81 87 LEU A N 1
ATOM 738 C CA . LEU A 1 87 ? -1.519 8.089 0.093 1.00 80.81 87 LEU A CA 1
ATOM 739 C C . LEU A 1 87 ? -2.146 9.020 1.140 1.00 80.81 87 LEU A C 1
ATOM 741 O O . LEU A 1 87 ? -3.361 9.239 1.100 1.00 80.81 87 LEU A O 1
ATOM 745 N N . GLY A 1 88 ? -1.330 9.605 2.027 1.00 81.88 88 GLY A N 1
ATOM 746 C CA . GLY A 1 88 ? -1.797 10.381 3.180 1.00 81.88 88 GLY A CA 1
ATOM 747 C C . GLY A 1 88 ? -2.491 9.523 4.243 1.00 81.88 88 GLY A C 1
ATOM 748 O O . GLY A 1 88 ? -3.495 9.940 4.819 1.00 81.88 88 GLY A O 1
ATOM 749 N N . LEU A 1 89 ? -2.013 8.295 4.461 1.00 83.12 89 LEU A N 1
ATOM 750 C CA . LEU A 1 89 ? -2.639 7.346 5.377 1.00 83.12 89 LEU A CA 1
ATOM 751 C C . LEU A 1 89 ? -2.393 7.720 6.851 1.00 83.12 89 LEU A C 1
ATOM 753 O O . LEU A 1 89 ? -1.256 7.841 7.300 1.00 83.12 89 LEU A O 1
ATOM 757 N N . LYS A 1 90 ? -3.461 7.824 7.649 1.00 83.25 90 LYS A N 1
ATOM 758 C CA . LYS A 1 90 ? -3.348 8.029 9.101 1.00 83.25 90 LYS A CA 1
ATOM 759 C C . LYS A 1 90 ? -3.183 6.682 9.803 1.00 83.25 90 LYS A C 1
ATOM 761 O O . LYS A 1 90 ? -4.079 5.843 9.762 1.00 83.25 90 LYS A O 1
ATOM 766 N N . LYS A 1 91 ? -2.023 6.469 10.430 1.00 82.56 91 LYS A N 1
ATOM 767 C CA . LYS A 1 91 ? -1.732 5.240 11.180 1.00 82.56 91 LYS A CA 1
ATOM 768 C C . LYS A 1 91 ? -2.332 5.314 12.582 1.00 82.56 91 LYS A C 1
ATOM 770 O O . LYS A 1 91 ? -2.006 6.212 13.354 1.00 82.56 91 LYS A O 1
ATOM 775 N N . GLU A 1 92 ? -3.160 4.342 12.921 1.00 84.94 92 GLU A N 1
ATOM 776 C CA . GLU A 1 92 ? -3.736 4.175 14.249 1.00 84.94 92 GLU A CA 1
ATOM 777 C C . GLU A 1 92 ? -2.808 3.378 15.164 1.00 84.94 92 GLU A C 1
ATOM 779 O O . GLU A 1 92 ? -2.061 2.487 14.743 1.00 84.94 92 GLU A O 1
ATOM 784 N N . LYS A 1 93 ? -2.854 3.705 16.458 1.00 82.44 93 LYS A N 1
ATOM 785 C CA . LYS A 1 93 ? -2.050 3.023 17.473 1.00 82.44 93 LYS A CA 1
ATOM 786 C C . LYS A 1 93 ? -2.526 1.575 17.623 1.00 82.44 93 LYS A C 1
ATOM 788 O O . LYS A 1 93 ? -3.716 1.314 17.729 1.00 82.44 93 LYS A O 1
ATOM 793 N N . GLY A 1 94 ? -1.582 0.637 17.692 1.00 83.69 94 GLY A N 1
ATOM 794 C CA . GLY A 1 94 ? -1.884 -0.789 17.877 1.00 83.69 94 GLY A CA 1
ATOM 795 C C . GLY A 1 94 ? -2.107 -1.570 16.579 1.00 83.69 94 GLY A C 1
ATOM 796 O O . GLY A 1 94 ? -2.370 -2.773 16.641 1.00 83.69 94 GLY A O 1
ATOM 797 N N . TYR A 1 95 ? -1.935 -0.927 15.423 1.00 85.56 95 TYR A N 1
ATOM 798 C CA . TYR A 1 95 ? -2.044 -1.553 14.112 1.00 85.56 95 TYR A CA 1
ATOM 799 C C . TYR A 1 95 ? -0.745 -1.445 13.309 1.00 85.56 95 TYR A C 1
ATOM 801 O O . TYR A 1 95 ? -0.033 -0.442 13.353 1.00 85.56 95 TYR A O 1
ATOM 809 N N . LEU A 1 96 ? -0.448 -2.502 12.558 1.00 84.06 96 LEU A N 1
ATOM 810 C CA . LEU A 1 96 ? 0.630 -2.570 11.586 1.00 84.06 96 LEU A CA 1
ATOM 811 C C . LEU A 1 96 ? 0.046 -2.372 10.191 1.00 84.06 96 LEU A C 1
ATOM 813 O O . LEU A 1 96 ? -0.837 -3.122 9.779 1.00 84.06 96 LEU A O 1
ATOM 817 N N . TYR A 1 97 ? 0.590 -1.400 9.467 1.00 85.94 97 TYR A N 1
ATOM 818 C CA . TYR A 1 97 ? 0.232 -1.095 8.086 1.00 85.94 97 TYR A CA 1
ATOM 819 C C . TYR A 1 97 ? 1.357 -1.563 7.171 1.00 85.94 97 TYR A C 1
ATOM 821 O O . TYR A 1 97 ? 2.511 -1.179 7.374 1.00 85.94 97 TYR A O 1
ATOM 829 N N . TYR A 1 98 ? 1.029 -2.370 6.167 1.00 86.19 98 TYR A N 1
ATOM 830 C CA . TYR A 1 98 ? 1.999 -2.931 5.227 1.00 86.19 98 TYR A CA 1
ATOM 831 C C . TYR A 1 98 ? 1.381 -3.112 3.842 1.00 86.19 98 TYR A C 1
ATOM 833 O O . TYR A 1 98 ? 0.166 -3.038 3.682 1.00 86.19 98 TYR A O 1
ATOM 841 N N . LEU A 1 99 ? 2.231 -3.326 2.838 1.00 86.19 99 LEU A N 1
ATOM 842 C CA . LEU A 1 99 ? 1.814 -3.586 1.462 1.00 86.19 99 LEU A CA 1
ATOM 843 C C . LEU A 1 99 ? 1.848 -5.091 1.183 1.00 86.19 99 LEU A C 1
ATOM 845 O O . LEU A 1 99 ? 2.823 -5.755 1.535 1.00 86.19 99 LEU A O 1
ATOM 849 N N . ASP A 1 100 ? 0.827 -5.621 0.517 1.00 85.06 100 ASP A N 1
ATOM 850 C CA . ASP A 1 100 ? 0.811 -7.008 0.042 1.00 85.06 100 ASP A CA 1
ATOM 851 C C . ASP A 1 100 ? 1.553 -7.172 -1.301 1.00 85.06 100 ASP A C 1
ATOM 853 O O . ASP A 1 100 ? 2.125 -6.220 -1.843 1.00 85.06 100 ASP A O 1
ATOM 857 N N . LYS A 1 101 ? 1.560 -8.385 -1.869 1.00 81.50 101 LYS A N 1
ATOM 858 C CA . LYS A 1 101 ? 2.184 -8.673 -3.176 1.00 81.50 101 LYS A CA 1
ATOM 859 C C . LYS A 1 101 ? 1.561 -7.894 -4.347 1.00 81.50 101 LYS A C 1
ATOM 861 O O . LYS A 1 101 ? 2.282 -7.570 -5.283 1.00 81.50 101 LYS A O 1
ATOM 866 N N . ALA A 1 102 ? 0.287 -7.528 -4.253 1.00 78.44 102 ALA A N 1
ATOM 867 C CA . ALA A 1 102 ? -0.440 -6.738 -5.244 1.00 78.44 102 ALA A CA 1
ATOM 868 C C . ALA A 1 102 ? -0.424 -5.224 -4.939 1.00 78.44 102 ALA A C 1
ATOM 870 O O . ALA A 1 102 ? -1.179 -4.470 -5.542 1.00 78.44 102 ALA A O 1
ATOM 871 N N . LEU A 1 103 ? 0.437 -4.774 -4.012 1.00 76.12 103 LEU A N 1
ATOM 872 C CA . LEU A 1 103 ? 0.563 -3.380 -3.567 1.00 76.12 103 LEU A CA 1
ATOM 873 C C . LEU A 1 103 ? -0.683 -2.816 -2.863 1.00 76.12 103 LEU A C 1
ATOM 875 O O . LEU A 1 103 ? -0.783 -1.608 -2.668 1.00 76.12 103 LEU A O 1
ATOM 879 N N . ASN A 1 104 ? -1.592 -3.656 -2.376 1.00 78.69 104 ASN A N 1
ATOM 880 C CA . ASN A 1 104 ? -2.664 -3.189 -1.502 1.00 78.69 104 ASN A CA 1
ATOM 881 C C . ASN A 1 104 ? -2.128 -2.914 -0.107 1.00 78.69 104 ASN A C 1
ATOM 883 O O . ASN A 1 104 ? -1.343 -3.699 0.430 1.00 78.69 104 ASN A O 1
ATOM 887 N N . VAL A 1 105 ? -2.614 -1.848 0.526 1.00 79.31 105 VAL A N 1
ATOM 888 C CA . VAL A 1 105 ? -2.360 -1.649 1.952 1.00 79.31 105 VAL A CA 1
ATOM 889 C C . VAL A 1 105 ? -3.260 -2.589 2.735 1.00 79.31 105 VAL A C 1
ATOM 891 O O . VAL A 1 105 ? -4.483 -2.595 2.595 1.00 79.31 105 VAL A O 1
ATOM 894 N N . LYS A 1 106 ? -2.627 -3.375 3.591 1.00 81.38 106 LYS A N 1
ATOM 895 C CA . LYS A 1 106 ? -3.267 -4.242 4.563 1.00 81.38 106 LYS A CA 1
ATOM 896 C C . LYS A 1 106 ? -2.956 -3.737 5.962 1.00 81.38 106 LYS A C 1
ATOM 898 O O . LYS A 1 106 ? -1.944 -3.072 6.205 1.00 81.38 106 LYS A O 1
ATOM 903 N N . VAL A 1 107 ? -3.859 -4.065 6.876 1.00 83.06 107 VAL A N 1
ATOM 904 C CA . VAL A 1 107 ? -3.766 -3.685 8.279 1.00 83.06 107 VAL A CA 1
ATOM 905 C C . VAL A 1 107 ? -3.933 -4.921 9.138 1.00 83.06 107 VAL A C 1
ATOM 907 O O . VAL A 1 107 ? -4.866 -5.695 8.945 1.00 83.06 107 VAL A O 1
ATOM 910 N N . SER A 1 108 ? -3.036 -5.080 10.104 1.00 82.62 108 SER A N 1
ATOM 911 C CA . SER A 1 108 ? -3.094 -6.159 11.088 1.00 82.62 108 SER A CA 1
ATOM 912 C C . SER A 1 108 ? -2.948 -5.596 12.495 1.00 82.62 108 SER A C 1
ATOM 914 O O . SER A 1 108 ? -2.169 -4.674 12.725 1.00 82.62 108 SER A O 1
ATOM 916 N N . ARG A 1 109 ? -3.665 -6.162 13.470 1.00 83.19 109 ARG A N 1
ATOM 917 C CA . ARG A 1 109 ? -3.489 -5.796 14.884 1.00 83.19 109 ARG A CA 1
ATOM 918 C C . ARG A 1 109 ? -2.107 -6.251 15.360 1.00 83.19 109 ARG A C 1
ATOM 920 O O . ARG A 1 109 ? -1.760 -7.422 15.213 1.00 83.19 109 ARG A O 1
ATOM 927 N N . MET A 1 110 ? -1.320 -5.339 15.930 1.00 81.38 110 MET A N 1
ATOM 928 C CA . MET A 1 110 ? 0.011 -5.660 16.448 1.00 81.38 110 MET A CA 1
ATOM 929 C C . MET A 1 110 ? -0.110 -6.550 17.687 1.00 81.38 110 MET A C 1
ATOM 931 O O . MET A 1 110 ? -0.654 -6.128 18.708 1.00 81.38 110 MET A O 1
ATOM 935 N N . LYS A 1 111 ? 0.445 -7.763 17.621 1.00 81.94 111 LYS A N 1
ATOM 936 C CA . LYS A 1 111 ? 0.721 -8.570 18.812 1.00 81.94 111 LYS A CA 1
ATOM 937 C C . LYS A 1 111 ? 2.058 -8.099 19.383 1.00 81.94 111 LYS A C 1
ATOM 939 O O . LYS A 1 111 ? 3.098 -8.350 18.783 1.00 81.94 111 LYS A O 1
ATOM 944 N N . ARG A 1 112 ? 2.035 -7.360 20.493 1.00 77.44 112 ARG A N 1
ATOM 945 C CA . ARG A 1 112 ? 3.258 -7.113 21.273 1.00 77.44 112 ARG A CA 1
ATOM 946 C C . ARG A 1 112 ? 3.639 -8.439 21.942 1.00 77.44 112 ARG A C 1
ATOM 948 O O . ARG A 1 112 ? 2.736 -9.142 22.394 1.00 77.44 112 ARG A O 1
ATOM 955 N N . GLY A 1 113 ? 4.923 -8.806 21.915 1.00 75.19 113 GLY A N 1
ATOM 956 C CA . GLY A 1 113 ? 5.414 -9.991 22.628 1.00 75.19 113 GLY A CA 1
ATOM 957 C C . GLY A 1 113 ? 4.990 -9.925 24.096 1.00 75.19 113 GLY A C 1
ATOM 958 O O . GLY A 1 113 ? 4.935 -8.824 24.648 1.00 75.19 113 GLY A O 1
ATOM 959 N N . LYS A 1 114 ? 4.594 -11.070 24.661 1.00 52.41 114 LYS A N 1
ATOM 960 C CA . LYS A 1 114 ? 4.365 -11.194 26.105 1.00 52.41 114 LYS A CA 1
ATOM 961 C C . LYS A 1 114 ? 5.677 -11.017 26.853 1.00 52.41 114 LYS A C 1
ATOM 963 O O . LYS A 1 114 ? 6.701 -11.481 26.305 1.00 52.41 114 LYS A O 1
#

pLDDT: mean 74.34, std 14.55, range [33.88, 93.44]